Protein AF-A0A2W6CM42-F1 (afdb_monomer)

Solvent-accessible surface area (backbone atoms only — not comparable to full-atom values): 9107 Å² total; per-residue (Å²): 133,90,80,88,80,89,84,79,92,75,87,81,77,81,76,81,76,79,77,78,73,77,76,73,72,57,17,30,26,38,38,32,40,35,27,28,64,22,69,78,70,53,65,58,20,39,43,38,35,42,41,35,26,38,52,95,39,54,56,33,42,42,41,37,40,39,41,23,71,74,71,71,44,51,37,46,30,39,36,45,46,55,44,64,84,90,49,67,60,40,52,35,55,63,48,104,62,49,40,44,55,48,22,20,41,29,40,31,87,88,56,89,78,26,46,28,38,39,38,38,43,36,31,30,28,64,93,92,42,64,70,72,16,35,45,33,38,40,32,38,54,40,87,53,48,76,43,56,40,71,41,55,44,79,44,63,49,46,43,77,78,44,48,84,77,128

Sequence (166 aa):
MRRTGGSTRSRAAAAIATAVGLLLLAGCHYRGTGEVKSETGSGSAYFVFDLSCPTGGTVQDGTIDYVDRAAGVTLVGTASGPPPSPFTPPTCEPNSRGQGIFTGTYVSPSGPGNSGTFYLDVTPSSAGTMSGATFDLHLTGGPNDGYSNSGPVVLGSITPVGGPTS

Foldseek 3Di:
DDDDDDDDDDDPDPPPPPPPPPPPQFFWWKWWWFWDQAPVNPRIKTKTWTKIDGQVGQFIFTWMWIDDVVVPDTKIWTFGGFDDPPPDGFNSPLDVQGKTKTKTKIATPPDPQAIWMKIWIWTFHDPPDLPDIKIWIATDGGPCHGDIDIDRGPTIGMDTPTGPDD

Secondary structure (DSSP, 8-state):
---------------------------EEEEEEEEEE-TTSSSEEEEEEEEEE-TT-S--EEEEEEEETTTTEEEEEEE-SPPPTTS-S---S--TT--EEEEEEEE-TTSTT-EEEEEEEEEPPSTT-STT-EEEEEEESGGGTT-EEEEE-SEEEEEEEES---

Radius of gyration: 24.3 Å; Cα contacts (8 Å, |Δi|>4): 399; chains: 1; bounding box: 50×42×91 Å

Structure (mmCIF, N/CA/C/O backbone):
data_AF-A0A2W6CM42-F1
#
_entry.id   AF-A0A2W6CM42-F1
#
loop_
_atom_site.group_PDB
_atom_site.id
_atom_site.type_symbol
_atom_site.label_atom_id
_atom_site.label_alt_id
_atom_site.label_comp_id
_atom_site.label_asym_id
_atom_site.label_entity_id
_atom_site.label_seq_id
_atom_site.pdbx_PDB_ins_code
_atom_site.Cartn_x
_atom_site.Cartn_y
_atom_site.Cartn_z
_atom_site.occupancy
_atom_site.B_iso_or_equiv
_atom_site.auth_seq_id
_atom_site.auth_comp_id
_atom_site.auth_asym_id
_atom_site.auth_atom_id
_atom_site.pdbx_PDB_model_num
ATOM 1 N N . MET A 1 1 ? 34.512 21.646 -78.110 1.00 42.28 1 MET A N 1
ATOM 2 C CA . MET A 1 1 ? 35.160 21.469 -76.790 1.00 42.28 1 MET A CA 1
ATOM 3 C C . MET A 1 1 ? 34.226 22.000 -75.706 1.00 42.28 1 MET A C 1
ATOM 5 O O . MET A 1 1 ? 33.838 23.142 -75.857 1.00 42.28 1 MET A O 1
ATOM 9 N N . ARG A 1 2 ? 33.920 21.175 -74.677 1.00 44.00 2 ARG A N 1
ATOM 10 C CA . ARG A 1 2 ? 33.493 21.491 -73.277 1.00 44.00 2 ARG A CA 1
ATOM 11 C C . ARG A 1 2 ? 32.339 22.500 -73.044 1.00 44.00 2 ARG A C 1
ATOM 13 O O . ARG A 1 2 ? 32.347 23.567 -73.617 1.00 44.00 2 ARG A O 1
ATOM 20 N N . ARG A 1 3 ? 31.411 22.363 -72.088 1.00 38.75 3 ARG A N 1
ATOM 21 C CA . ARG A 1 3 ? 30.875 21.310 -71.196 1.00 38.75 3 ARG A CA 1
ATOM 22 C C . ARG A 1 3 ? 29.674 21.977 -70.470 1.00 38.75 3 ARG A C 1
ATOM 24 O O . ARG A 1 3 ? 29.823 23.079 -69.967 1.00 38.75 3 ARG A O 1
ATOM 31 N N . THR A 1 4 ? 28.527 21.300 -70.474 1.00 44.22 4 THR A N 1
ATOM 32 C CA . THR A 1 4 ? 27.439 21.186 -69.466 1.00 44.22 4 THR A CA 1
ATOM 33 C C . THR A 1 4 ? 27.416 22.002 -68.155 1.00 44.22 4 THR A C 1
ATOM 35 O O . THR A 1 4 ? 28.419 22.064 -67.451 1.00 44.22 4 THR A O 1
ATOM 38 N N . GLY A 1 5 ? 26.180 22.331 -67.728 1.00 38.41 5 GLY A N 1
ATOM 39 C CA . GLY A 1 5 ? 25.706 22.350 -66.324 1.00 38.41 5 GLY A CA 1
ATOM 40 C C . GLY A 1 5 ? 25.370 23.759 -65.817 1.00 38.41 5 GLY A C 1
ATOM 41 O O . GLY A 1 5 ? 26.255 24.590 -65.733 1.00 38.41 5 GLY A O 1
ATOM 42 N N . GLY A 1 6 ? 24.132 24.153 -65.502 1.00 48.31 6 GLY A N 1
ATOM 43 C CA . GLY A 1 6 ? 23.123 23.413 -64.749 1.00 48.31 6 GLY A CA 1
ATOM 44 C C . GLY A 1 6 ? 23.543 23.348 -63.281 1.00 48.31 6 GLY A C 1
ATOM 45 O O . GLY A 1 6 ? 24.180 22.374 -62.897 1.00 48.31 6 GLY A O 1
ATOM 46 N N . SER A 1 7 ? 23.224 24.359 -62.464 1.00 42.69 7 SER A N 1
ATOM 47 C CA . SER A 1 7 ? 23.267 24.182 -61.009 1.00 42.69 7 SER A CA 1
ATOM 48 C C . SER A 1 7 ? 22.045 24.793 -60.328 1.00 42.69 7 SER A C 1
ATOM 50 O O . SER A 1 7 ? 21.697 25.970 -60.435 1.00 42.69 7 SER A O 1
ATOM 52 N N . THR A 1 8 ? 21.337 23.869 -59.707 1.00 47.06 8 THR A N 1
ATOM 53 C CA . THR A 1 8 ? 20.071 23.975 -59.016 1.00 47.06 8 THR A CA 1
ATOM 54 C C . THR A 1 8 ? 20.285 24.631 -57.657 1.00 47.06 8 THR A C 1
ATOM 56 O O . THR A 1 8 ? 21.276 24.385 -56.972 1.00 47.06 8 THR A O 1
ATOM 59 N N . ARG A 1 9 ? 19.314 25.450 -57.249 1.00 50.44 9 ARG A N 1
ATOM 60 C CA . ARG A 1 9 ? 19.167 25.972 -55.886 1.00 50.44 9 ARG A CA 1
ATOM 61 C C . ARG A 1 9 ? 19.254 24.831 -54.871 1.00 50.44 9 ARG A C 1
ATOM 63 O O . ARG A 1 9 ? 18.546 23.844 -55.026 1.00 50.44 9 ARG A O 1
ATOM 70 N N . SER A 1 10 ? 20.007 25.015 -53.791 1.00 40.91 10 SER A N 1
ATOM 71 C CA . SER A 1 10 ? 19.742 24.360 -52.502 1.00 40.91 10 SER A CA 1
ATOM 72 C C . SER A 1 10 ? 20.439 25.138 -51.392 1.00 40.91 10 SER A C 1
ATOM 74 O O . SER A 1 10 ? 21.632 24.995 -51.150 1.00 40.91 10 SER A O 1
ATOM 76 N N . ARG A 1 11 ? 19.673 26.017 -50.737 1.00 44.53 11 ARG A N 1
ATOM 77 C CA . ARG A 1 11 ? 20.034 26.584 -49.437 1.00 44.53 11 ARG A CA 1
ATOM 78 C C . ARG A 1 11 ? 19.910 25.451 -48.422 1.00 44.53 11 ARG A C 1
ATOM 80 O O . ARG A 1 11 ? 18.802 25.126 -48.011 1.00 44.53 11 ARG A O 1
ATOM 87 N N . ALA A 1 12 ? 21.023 24.825 -48.062 1.00 40.50 12 ALA A N 1
ATOM 88 C CA . ALA A 1 12 ? 21.054 23.905 -46.936 1.00 40.50 12 ALA A CA 1
ATOM 89 C C . ALA A 1 12 ? 21.001 24.736 -45.646 1.00 40.50 12 ALA A C 1
ATOM 91 O O . ALA A 1 12 ? 22.011 25.259 -45.182 1.00 40.50 12 ALA A O 1
ATOM 92 N N . ALA A 1 13 ? 19.796 24.917 -45.106 1.00 45.00 13 ALA A N 1
ATOM 93 C CA . ALA A 1 13 ? 19.618 25.334 -43.727 1.00 45.00 13 ALA A CA 1
ATOM 94 C C . ALA A 1 13 ? 20.025 24.149 -42.844 1.00 45.00 13 ALA A C 1
ATOM 96 O O . ALA A 1 13 ? 19.337 23.130 -42.806 1.00 45.00 13 ALA A O 1
ATOM 97 N N . ALA A 1 14 ? 21.170 24.261 -42.175 1.00 43.84 14 ALA A N 1
ATOM 98 C CA . ALA A 1 14 ? 21.552 23.330 -41.126 1.00 43.84 14 ALA A CA 1
ATOM 99 C C . ALA A 1 14 ? 20.632 23.576 -39.922 1.00 43.84 14 ALA A C 1
ATOM 101 O O . ALA A 1 14 ? 20.874 24.464 -39.107 1.00 43.84 14 ALA A O 1
ATOM 102 N N . ALA A 1 15 ? 19.532 22.827 -39.847 1.00 45.91 15 ALA A N 1
ATOM 103 C CA . ALA A 1 15 ? 18.740 22.727 -38.635 1.00 45.91 15 ALA A CA 1
ATOM 104 C C . ALA A 1 15 ? 19.573 21.951 -37.609 1.00 45.91 15 ALA A C 1
ATOM 106 O O . ALA A 1 15 ? 19.723 20.734 -37.702 1.00 45.91 15 ALA A O 1
ATOM 107 N N . ILE A 1 16 ? 20.162 22.672 -36.656 1.00 46.16 16 ILE A N 1
ATOM 108 C CA . ILE A 1 16 ? 20.752 22.079 -35.460 1.00 46.16 16 ILE A CA 1
ATOM 109 C C . ILE A 1 16 ? 19.571 21.568 -34.635 1.00 46.16 16 ILE A C 1
ATOM 111 O O . ILE A 1 16 ? 18.938 22.321 -33.901 1.00 46.16 16 ILE A O 1
ATOM 115 N N . ALA A 1 17 ? 19.219 20.298 -34.826 1.00 45.97 17 ALA A N 1
ATOM 116 C CA . ALA A 1 17 ? 18.297 19.606 -33.947 1.00 45.97 17 ALA A CA 1
ATOM 117 C C . ALA A 1 17 ? 18.998 19.442 -32.595 1.00 45.97 17 ALA A C 1
ATOM 119 O O . ALA A 1 17 ? 19.840 18.563 -32.413 1.00 45.97 17 ALA A O 1
ATOM 120 N N . THR A 1 18 ? 18.683 20.322 -31.649 1.00 46.78 18 THR A N 1
ATOM 121 C CA . THR A 1 18 ? 18.937 20.088 -30.232 1.00 46.78 18 THR A CA 1
ATOM 122 C C . THR A 1 18 ? 18.107 18.880 -29.821 1.00 46.78 18 THR A C 1
ATOM 124 O O . THR A 1 18 ? 16.930 18.988 -29.483 1.00 46.78 18 THR A O 1
ATOM 127 N N . ALA A 1 19 ? 18.719 17.700 -29.892 1.00 42.38 19 ALA A N 1
ATOM 128 C CA . ALA A 1 19 ? 18.217 16.517 -29.223 1.00 42.38 19 ALA A CA 1
ATOM 129 C C . ALA A 1 19 ? 18.264 16.799 -27.717 1.00 42.38 19 ALA A C 1
ATOM 131 O O . ALA A 1 19 ? 19.287 16.608 -27.060 1.00 42.38 19 ALA A O 1
ATOM 132 N N . VAL A 1 20 ? 17.159 17.307 -27.172 1.00 44.00 20 VAL A N 1
ATOM 133 C CA . VAL A 1 20 ? 16.893 17.232 -25.739 1.00 44.00 20 VAL A CA 1
ATOM 134 C C . VAL A 1 20 ? 16.658 15.754 -25.464 1.00 44.00 20 VAL A C 1
ATOM 136 O O . VAL A 1 20 ? 15.548 15.245 -25.598 1.00 44.00 20 VAL A O 1
ATOM 139 N N . GLY A 1 21 ? 17.742 15.036 -25.179 1.00 37.75 21 GLY A N 1
ATOM 140 C CA . GLY A 1 21 ? 17.658 13.704 -24.616 1.00 37.75 21 GLY A CA 1
ATOM 141 C C . GLY A 1 21 ? 16.961 13.831 -23.271 1.00 37.75 21 GLY A C 1
ATOM 142 O O . GLY A 1 21 ? 17.582 14.245 -22.294 1.00 37.75 21 GLY A O 1
ATOM 143 N N . LEU A 1 22 ? 15.667 13.509 -23.224 1.00 39.09 22 LEU A N 1
ATOM 144 C CA . LEU A 1 22 ? 15.033 13.114 -21.978 1.00 39.09 22 LEU A CA 1
ATOM 145 C C . LEU A 1 22 ? 15.797 11.870 -21.511 1.00 39.09 22 LEU A C 1
ATOM 147 O O . LEU A 1 22 ? 15.548 10.763 -21.988 1.00 39.09 22 LEU A O 1
ATOM 151 N N . LEU A 1 23 ? 16.762 12.049 -20.606 1.00 38.97 23 LEU A N 1
ATOM 152 C CA . LEU A 1 23 ? 17.143 10.971 -19.707 1.00 38.97 23 LEU A CA 1
ATOM 153 C C . LEU A 1 23 ? 15.887 10.663 -18.891 1.00 38.97 23 LEU A C 1
ATOM 155 O O . LEU A 1 23 ? 15.603 11.322 -17.893 1.00 38.97 23 LEU A O 1
ATOM 159 N N . LEU A 1 24 ? 15.103 9.691 -19.352 1.00 42.91 24 LEU A N 1
ATOM 160 C CA . LEU A 1 24 ? 14.147 8.995 -18.509 1.00 42.91 24 LEU A CA 1
ATOM 161 C C . LEU A 1 24 ? 14.988 8.274 -17.453 1.00 42.91 24 LEU A C 1
ATOM 163 O O . LEU A 1 24 ? 15.493 7.180 -17.687 1.00 42.91 24 LEU A O 1
ATOM 167 N N . LEU A 1 25 ? 15.225 8.947 -16.326 1.00 47.25 25 LEU A N 1
ATOM 168 C CA . LEU A 1 25 ? 15.718 8.320 -15.107 1.00 47.25 25 LEU A CA 1
ATOM 169 C C . LEU A 1 25 ? 14.782 7.136 -14.841 1.00 47.25 25 LEU A C 1
ATOM 171 O O . LEU A 1 25 ? 13.587 7.339 -14.639 1.00 47.25 25 LEU A O 1
ATOM 175 N N . ALA A 1 26 ? 15.301 5.917 -14.975 1.00 56.34 26 ALA A N 1
ATOM 176 C CA . ALA A 1 26 ? 14.534 4.676 -15.015 1.00 56.34 26 ALA A CA 1
ATOM 177 C C . ALA A 1 26 ? 13.979 4.314 -13.626 1.00 56.34 26 ALA A C 1
ATOM 179 O O . ALA A 1 26 ? 14.453 3.385 -12.972 1.00 56.34 26 ALA A O 1
ATOM 180 N N . GLY A 1 27 ? 13.045 5.119 -13.126 1.00 62.38 27 GLY A N 1
ATOM 181 C CA . GLY A 1 27 ? 12.363 4.892 -11.861 1.00 62.38 27 GLY A CA 1
ATOM 182 C C . GLY A 1 27 ? 11.439 3.680 -11.910 1.00 62.38 27 GLY A C 1
ATOM 183 O O . GLY A 1 27 ? 11.038 3.235 -12.987 1.00 62.38 27 GLY A O 1
ATOM 184 N N . CYS A 1 28 ? 11.091 3.164 -10.734 1.00 73.50 28 CYS A N 1
ATOM 185 C CA . CYS A 1 28 ? 10.001 2.219 -10.605 1.00 73.50 28 CYS A CA 1
ATOM 186 C C . CYS A 1 28 ? 8.676 2.979 -10.640 1.00 73.50 28 CYS A C 1
ATOM 188 O O . CYS A 1 28 ? 8.521 4.036 -10.025 1.00 73.50 28 CYS A O 1
ATOM 190 N N . HIS A 1 29 ? 7.699 2.436 -11.349 1.00 82.25 29 HIS A N 1
ATOM 191 C CA . HIS A 1 29 ? 6.334 2.939 -11.310 1.00 82.25 29 HIS A CA 1
ATOM 192 C C . HIS A 1 29 ?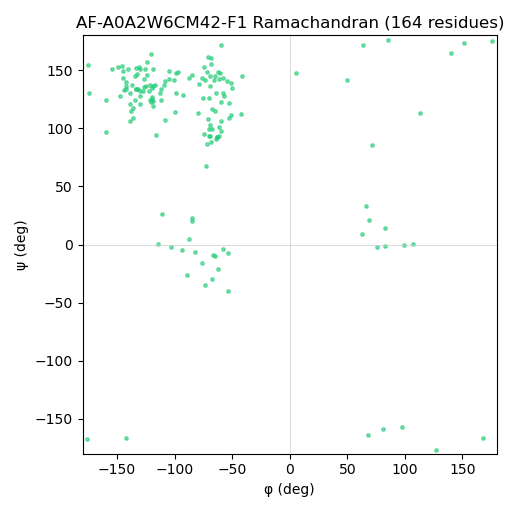 5.414 1.742 -11.184 1.00 82.25 29 HIS A C 1
ATOM 194 O O . HIS A 1 29 ? 5.499 0.845 -12.011 1.00 82.25 29 HIS A O 1
ATOM 200 N N . TYR A 1 30 ? 4.565 1.704 -10.166 1.00 84.81 30 TYR A N 1
ATOM 201 C CA . TYR A 1 30 ? 3.605 0.634 -9.948 1.00 84.81 30 TYR A CA 1
ATOM 202 C C . TYR A 1 30 ? 2.190 1.185 -9.930 1.00 84.81 30 TYR A C 1
ATOM 204 O O . TYR A 1 30 ? 1.897 2.194 -9.291 1.00 84.81 30 TYR A O 1
ATOM 212 N N . ARG A 1 31 ? 1.295 0.456 -10.588 1.00 88.69 31 ARG A N 1
ATOM 213 C CA . ARG A 1 31 ? -0.148 0.635 -10.459 1.00 88.69 31 ARG A CA 1
ATOM 214 C C . ARG A 1 31 ? -0.765 -0.637 -9.928 1.00 88.69 31 ARG A C 1
ATOM 216 O O . ARG A 1 31 ? -0.432 -1.724 -10.401 1.00 88.69 31 ARG A O 1
ATOM 223 N N . GLY A 1 32 ? -1.673 -0.491 -8.978 1.00 90.75 32 GLY A N 1
ATOM 224 C CA . GLY A 1 32 ? -2.398 -1.601 -8.393 1.00 90.75 32 GLY A CA 1
ATOM 225 C C . GLY A 1 32 ? -3.869 -1.283 -8.232 1.00 90.75 32 GLY A C 1
ATOM 226 O O . GLY A 1 32 ? -4.233 -0.200 -7.793 1.00 90.75 32 GLY A O 1
ATOM 227 N N . THR A 1 33 ? -4.719 -2.240 -8.570 1.00 93.62 33 THR A N 1
ATOM 228 C CA . THR A 1 33 ? -6.142 -2.228 -8.211 1.00 93.62 33 THR A CA 1
ATOM 229 C C . THR A 1 33 ? -6.534 -3.649 -7.880 1.00 93.62 33 THR A C 1
ATOM 231 O O . THR A 1 33 ? -6.167 -4.551 -8.635 1.00 93.62 33 THR A O 1
ATOM 234 N N . GLY A 1 34 ? -7.247 -3.881 -6.785 1.00 93.81 34 GLY A N 1
ATOM 235 C CA . GLY A 1 34 ? -7.645 -5.240 -6.464 1.00 93.81 34 GLY A CA 1
ATOM 236 C C . GLY A 1 34 ? -8.191 -5.463 -5.070 1.00 93.81 34 GLY A C 1
ATOM 237 O O . GLY A 1 34 ? -8.537 -4.532 -4.344 1.00 93.81 34 GLY A O 1
ATOM 238 N N . GLU A 1 35 ? -8.263 -6.743 -4.734 1.00 95.06 35 GLU A N 1
ATOM 239 C CA . GLU A 1 35 ? -8.725 -7.260 -3.459 1.00 95.06 35 GLU A CA 1
ATOM 240 C C . GLU A 1 35 ? -7.687 -8.197 -2.848 1.00 95.06 35 GLU A C 1
ATOM 242 O O . GLU A 1 35 ? -7.077 -9.014 -3.542 1.00 95.06 35 GLU A O 1
ATOM 247 N N . VAL A 1 36 ? -7.559 -8.130 -1.529 1.00 95.00 36 VAL A N 1
ATOM 248 C CA . VAL A 1 36 ? -6.956 -9.165 -0.683 1.00 95.00 36 VAL A CA 1
ATOM 249 C C . VAL A 1 36 ? -7.993 -9.638 0.329 1.00 95.00 36 VAL A C 1
ATOM 251 O O . VAL A 1 36 ? -9.007 -8.978 0.556 1.00 95.00 36 VAL A O 1
ATOM 254 N N . LYS A 1 37 ? -7.764 -10.786 0.966 1.00 96.69 37 LYS A N 1
ATOM 255 C CA . LYS A 1 37 ? -8.599 -11.200 2.100 1.00 96.69 37 LYS A CA 1
ATOM 256 C C . LYS A 1 37 ? -8.477 -10.166 3.231 1.00 96.69 37 LYS A C 1
ATOM 258 O O . LYS A 1 37 ? -7.398 -9.623 3.428 1.00 96.69 37 LYS A O 1
ATOM 263 N N . SER A 1 38 ? -9.563 -9.874 3.949 1.00 96.19 38 SER A N 1
ATOM 264 C CA . SER A 1 38 ? -9.502 -9.005 5.140 1.00 96.19 38 SER A CA 1
ATOM 265 C C . SER A 1 38 ? -8.576 -9.598 6.208 1.00 96.19 38 SER A C 1
ATOM 267 O O . SER A 1 38 ? -8.540 -10.823 6.374 1.00 96.19 38 SER A O 1
ATOM 269 N N . GLU A 1 39 ? -7.908 -8.728 6.970 1.00 94.19 39 GLU A N 1
ATOM 270 C CA . GLU A 1 39 ? -7.077 -9.088 8.134 1.00 94.19 39 GLU A CA 1
ATOM 271 C C . GLU A 1 39 ? -7.865 -9.937 9.141 1.00 94.19 39 GLU A C 1
ATOM 273 O O . GLU A 1 39 ? -7.392 -10.970 9.612 1.00 94.19 39 GLU A O 1
ATOM 278 N N . THR A 1 40 ? -9.139 -9.593 9.347 1.00 93.44 40 THR A N 1
ATOM 279 C CA . THR A 1 40 ? -10.059 -10.310 10.247 1.00 93.44 40 THR A CA 1
ATOM 280 C C . THR A 1 40 ? -10.405 -11.728 9.775 1.00 93.44 40 THR A C 1
ATOM 282 O O . THR A 1 40 ? -11.107 -12.480 10.456 1.00 93.44 40 THR A O 1
ATOM 285 N N . GLY A 1 41 ? -10.009 -12.084 8.551 1.00 90.62 41 GLY A N 1
ATOM 286 C CA . GLY A 1 41 ? -10.395 -13.312 7.872 1.00 90.62 41 GLY A CA 1
ATOM 287 C C . GLY A 1 41 ? -11.823 -13.310 7.313 1.00 90.62 41 GLY A C 1
ATOM 288 O O . GLY A 1 41 ? -12.198 -14.286 6.654 1.00 90.62 41 GLY A O 1
ATOM 289 N N . SER A 1 42 ? -12.597 -12.241 7.529 1.00 92.44 42 SER A N 1
ATOM 2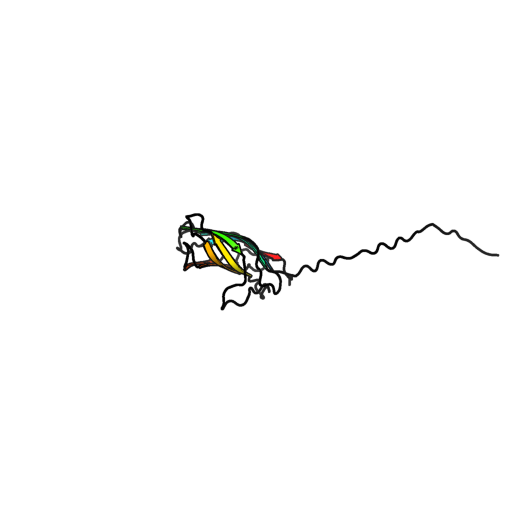90 C CA . SER A 1 42 ? -13.998 -12.123 7.113 1.00 92.44 42 SER A CA 1
ATOM 291 C C . SER A 1 42 ? -14.156 -11.137 5.954 1.00 92.44 42 SER A C 1
ATOM 293 O O . SER A 1 42 ? -14.079 -9.930 6.135 1.00 92.44 42 SER A O 1
ATOM 295 N N . GLY A 1 43 ? -14.422 -11.645 4.749 1.00 93.50 43 GLY A N 1
ATOM 296 C CA . GLY A 1 43 ? -14.584 -10.818 3.547 1.00 93.50 43 GLY A CA 1
ATOM 297 C C . GLY A 1 43 ? -13.260 -10.387 2.905 1.00 93.50 43 GLY A C 1
ATOM 298 O O . GLY A 1 43 ? -12.222 -11.025 3.105 1.00 93.50 43 GLY A O 1
ATOM 299 N N . SER A 1 44 ? -13.320 -9.314 2.115 1.00 96.12 44 SER A N 1
ATOM 300 C CA . SER A 1 44 ? -12.191 -8.764 1.356 1.00 96.12 44 SER A CA 1
ATOM 301 C C . SER A 1 44 ? -11.878 -7.333 1.784 1.00 96.12 44 SER A C 1
ATOM 303 O O . SER A 1 44 ? -12.781 -6.573 2.147 1.00 96.12 44 SER A O 1
ATOM 305 N N . ALA A 1 45 ? -10.610 -6.961 1.652 1.00 97.12 45 ALA A N 1
ATOM 306 C CA . ALA A 1 45 ? -10.159 -5.584 1.638 1.00 97.12 45 ALA A CA 1
ATOM 307 C C . ALA A 1 45 ? -9.794 -5.164 0.211 1.00 97.12 45 ALA A C 1
ATOM 309 O O . ALA A 1 45 ? -9.237 -5.953 -0.551 1.00 97.12 45 ALA A O 1
ATOM 310 N N . TYR A 1 46 ? -10.106 -3.922 -0.135 1.00 97.25 46 TYR A N 1
ATOM 311 C CA . TYR A 1 46 ? -9.927 -3.356 -1.467 1.00 97.25 46 TYR A CA 1
ATOM 312 C C . TYR A 1 46 ? -8.785 -2.350 -1.453 1.00 97.25 46 TYR A C 1
ATOM 314 O O . TYR A 1 46 ? -8.681 -1.554 -0.518 1.00 97.25 46 TYR A O 1
ATOM 322 N N . PHE A 1 47 ? -7.978 -2.345 -2.510 1.00 96.31 47 PHE A N 1
ATOM 323 C CA . PHE A 1 47 ? -6.896 -1.386 -2.693 1.00 96.31 47 PHE A CA 1
ATOM 324 C C . PHE A 1 47 ? -6.899 -0.792 -4.101 1.00 96.31 47 PHE A C 1
ATOM 326 O O . PHE A 1 47 ? -7.215 -1.463 -5.089 1.00 96.31 47 PHE A O 1
ATOM 333 N N . VAL A 1 48 ? -6.486 0.469 -4.187 1.00 96.56 48 VAL A N 1
ATOM 334 C CA . VAL A 1 48 ? -6.133 1.169 -5.423 1.00 96.56 48 VAL A CA 1
ATOM 335 C C . VAL A 1 48 ? -4.883 1.986 -5.137 1.00 96.56 48 VAL A C 1
ATOM 337 O O . VAL A 1 48 ? -4.846 2.707 -4.148 1.00 96.56 48 VAL A O 1
ATOM 340 N N . PHE A 1 49 ? -3.855 1.893 -5.971 1.00 94.00 49 PHE A N 1
ATOM 341 C CA . PHE A 1 49 ? -2.667 2.723 -5.826 1.00 94.00 49 PHE A CA 1
ATOM 342 C C . PHE A 1 49 ? -2.002 3.034 -7.166 1.00 94.00 49 PHE A C 1
ATOM 344 O O . PHE A 1 49 ? -2.064 2.256 -8.122 1.00 94.00 49 PHE A O 1
ATOM 351 N N . ASP A 1 50 ? -1.324 4.174 -7.201 1.00 92.06 50 ASP A N 1
ATOM 352 C CA . ASP A 1 50 ? -0.434 4.607 -8.274 1.00 92.06 50 ASP A CA 1
ATOM 353 C C . ASP A 1 50 ? 0.787 5.233 -7.588 1.00 92.06 50 ASP A C 1
ATOM 355 O O . ASP A 1 50 ? 0.663 6.281 -6.957 1.00 92.06 50 ASP A O 1
ATOM 359 N N . LEU A 1 51 ? 1.919 4.523 -7.601 1.00 88.25 51 LEU A N 1
ATOM 360 C CA . LEU A 1 51 ? 3.090 4.801 -6.767 1.00 88.25 51 LEU A CA 1
ATOM 361 C C . LEU A 1 51 ? 4.369 4.747 -7.593 1.00 88.25 51 LEU A C 1
ATOM 363 O O . LEU A 1 51 ? 4.601 3.807 -8.353 1.00 88.25 51 LEU A O 1
ATOM 367 N N . SER A 1 52 ? 5.228 5.739 -7.425 1.00 82.50 52 SER A N 1
ATOM 368 C CA . SER A 1 52 ? 6.437 5.915 -8.218 1.00 82.50 52 SER A CA 1
ATOM 369 C C . SER A 1 52 ? 7.647 6.225 -7.350 1.00 82.50 52 SER A C 1
ATOM 371 O O . SER A 1 52 ? 7.543 6.781 -6.253 1.00 82.50 52 SER A O 1
ATOM 373 N N . CYS A 1 53 ? 8.812 5.839 -7.854 1.00 75.50 53 CYS A N 1
ATOM 374 C CA . CYS A 1 53 ? 10.076 6.032 -7.181 1.00 75.50 53 CYS A CA 1
ATOM 375 C C . CYS A 1 53 ? 11.203 6.253 -8.216 1.00 75.50 53 CYS A C 1
ATOM 377 O O . CYS A 1 53 ? 11.347 5.458 -9.145 1.00 75.50 53 CYS A O 1
ATOM 379 N N . PRO A 1 54 ? 12.025 7.313 -8.123 1.00 66.69 54 PRO A N 1
ATOM 380 C CA . PRO A 1 54 ? 13.167 7.495 -9.013 1.00 66.69 54 PRO A CA 1
ATOM 381 C C . PRO A 1 54 ? 14.283 6.488 -8.693 1.00 66.69 54 PRO A C 1
ATOM 383 O O . PRO A 1 54 ? 14.484 6.117 -7.535 1.00 66.69 54 PRO A O 1
ATOM 386 N N . THR A 1 55 ? 15.056 6.067 -9.701 1.00 62.19 55 THR A N 1
ATOM 387 C CA . THR A 1 55 ? 16.232 5.194 -9.508 1.00 62.19 55 THR A CA 1
ATOM 388 C C . THR A 1 55 ? 17.219 5.834 -8.537 1.00 62.19 55 THR A C 1
ATOM 390 O O . THR A 1 55 ? 17.604 6.987 -8.730 1.00 62.19 55 THR A O 1
ATOM 393 N N . GLY A 1 56 ? 17.636 5.107 -7.497 1.00 52.72 56 GLY A N 1
ATOM 394 C CA . GLY A 1 56 ? 18.537 5.643 -6.466 1.00 52.72 56 GLY A CA 1
ATOM 395 C C . GLY A 1 56 ? 17.955 6.821 -5.670 1.00 52.72 56 GLY A C 1
ATOM 396 O O . GLY A 1 56 ? 18.67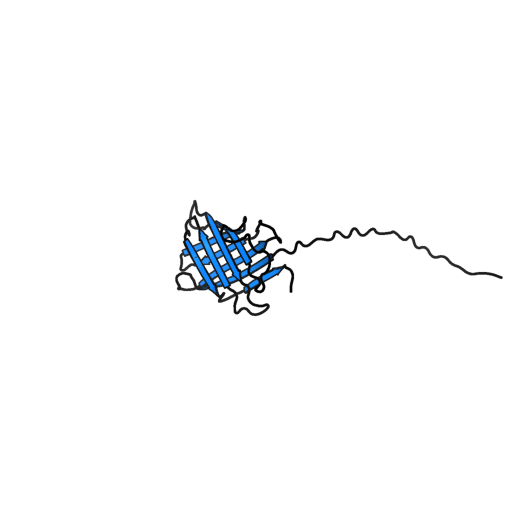9 7.476 -4.922 1.00 52.72 56 GLY A O 1
ATOM 397 N N . GLY A 1 57 ? 16.664 7.113 -5.847 1.00 53.84 57 GLY A N 1
ATOM 398 C CA . GLY A 1 57 ? 15.952 8.177 -5.164 1.00 53.84 57 GLY A CA 1
ATOM 399 C C . GLY A 1 57 ? 15.373 7.709 -3.835 1.00 53.84 57 GLY A C 1
ATOM 400 O O . GLY A 1 57 ? 14.885 6.593 -3.700 1.00 53.84 57 GLY A O 1
ATOM 401 N N . THR A 1 58 ? 15.395 8.598 -2.849 1.00 55.97 58 THR A N 1
ATOM 402 C CA . THR A 1 58 ? 14.740 8.416 -1.543 1.00 55.97 58 THR A CA 1
ATOM 403 C C . THR A 1 58 ? 13.333 9.012 -1.500 1.00 55.97 58 THR A C 1
ATOM 405 O O . THR A 1 58 ? 12.644 8.897 -0.488 1.00 55.97 58 THR A O 1
ATOM 408 N N . VAL A 1 59 ? 12.921 9.683 -2.579 1.00 60.66 59 VAL A N 1
ATOM 409 C CA . VAL A 1 59 ? 11.644 10.388 -2.681 1.00 60.66 59 VAL A CA 1
ATOM 410 C C . VAL A 1 59 ? 10.669 9.512 -3.440 1.00 60.66 59 VAL A C 1
ATOM 412 O O . VAL A 1 59 ? 10.861 9.247 -4.620 1.00 60.66 59 VAL A O 1
ATOM 415 N N . GLN A 1 60 ? 9.635 9.069 -2.748 1.00 74.62 60 GLN A N 1
ATOM 416 C CA . GLN A 1 60 ? 8.510 8.358 -3.332 1.00 74.62 60 GLN A CA 1
ATOM 417 C C . GLN A 1 60 ? 7.381 9.352 -3.576 1.00 74.62 60 GLN A C 1
ATOM 419 O O . GLN A 1 60 ? 7.249 10.317 -2.819 1.00 74.62 60 GLN A O 1
ATOM 424 N N . ASP A 1 61 ? 6.590 9.113 -4.612 1.00 82.81 61 ASP A N 1
ATOM 425 C CA . ASP A 1 61 ? 5.428 9.934 -4.940 1.00 82.81 61 ASP A CA 1
ATOM 426 C C . ASP A 1 61 ? 4.274 9.049 -5.408 1.00 82.81 61 ASP A C 1
ATOM 428 O O . ASP A 1 61 ? 4.494 7.974 -5.973 1.00 82.81 61 ASP A O 1
ATOM 432 N N . GLY A 1 62 ? 3.050 9.505 -5.178 1.00 88.12 62 GLY A N 1
ATOM 433 C CA . GLY A 1 62 ? 1.834 8.803 -5.553 1.00 88.12 62 GLY A CA 1
ATOM 434 C C . GLY A 1 62 ? 0.858 8.608 -4.401 1.00 88.12 62 GLY A C 1
ATOM 435 O O . GLY A 1 62 ? 1.070 9.075 -3.279 1.00 88.12 62 GLY A O 1
ATOM 436 N N . THR A 1 63 ? -0.234 7.912 -4.693 1.00 93.62 63 THR A N 1
ATOM 437 C CA . THR A 1 63 ? -1.378 7.772 -3.788 1.00 93.62 63 THR A CA 1
ATOM 438 C C . THR A 1 63 ? -1.813 6.326 -3.625 1.00 93.62 63 THR A C 1
ATOM 440 O O . THR A 1 63 ? -1.676 5.516 -4.544 1.00 93.62 63 THR A O 1
ATOM 443 N N . ILE A 1 64 ? -2.408 6.031 -2.474 1.00 94.62 64 ILE A N 1
ATOM 444 C CA . ILE A 1 64 ? -3.076 4.770 -2.164 1.00 94.62 64 ILE A CA 1
ATOM 445 C C . ILE A 1 64 ? -4.436 5.044 -1.521 1.00 94.62 64 ILE A C 1
ATOM 447 O O . ILE A 1 64 ? -4.531 5.811 -0.571 1.00 94.62 64 ILE A O 1
ATOM 451 N N . ASP A 1 65 ? -5.463 4.346 -1.984 1.00 95.88 65 ASP A N 1
ATOM 452 C CA . ASP A 1 65 ? -6.743 4.201 -1.305 1.00 95.88 65 ASP A CA 1
ATOM 453 C C . ASP A 1 65 ? -6.889 2.753 -0.843 1.00 95.88 65 ASP A C 1
ATOM 455 O O . ASP A 1 65 ? -6.637 1.812 -1.605 1.00 95.88 65 ASP A O 1
ATOM 459 N N . TYR A 1 66 ? -7.310 2.560 0.405 1.00 96.31 66 TYR A N 1
ATOM 460 C CA . TYR A 1 66 ? -7.501 1.229 0.969 1.00 96.31 66 TYR A CA 1
ATOM 461 C C . TYR A 1 66 ? -8.727 1.165 1.877 1.00 96.31 66 TYR A C 1
ATOM 463 O O . TYR A 1 66 ? -8.963 2.054 2.700 1.00 96.31 66 TYR A O 1
ATOM 471 N N . VAL A 1 67 ? -9.507 0.090 1.735 1.00 96.50 67 VAL A N 1
ATOM 472 C CA . VAL A 1 67 ? -10.742 -0.137 2.491 1.00 96.50 67 VAL A CA 1
ATOM 473 C C . VAL A 1 67 ? -10.837 -1.594 2.932 1.00 96.50 67 VAL A C 1
ATOM 475 O O . VAL A 1 67 ? -11.063 -2.481 2.113 1.00 96.50 67 VAL A O 1
ATOM 478 N N . ASP A 1 68 ? -10.792 -1.826 4.240 1.00 96.56 68 ASP A N 1
ATOM 479 C CA . ASP A 1 68 ? -11.171 -3.087 4.877 1.00 96.56 68 ASP A CA 1
ATOM 480 C C . ASP A 1 68 ? -12.380 -2.841 5.785 1.00 96.56 68 ASP A C 1
ATOM 482 O O . ASP A 1 68 ? -12.260 -2.432 6.941 1.00 96.56 68 ASP A O 1
ATOM 486 N N . ARG A 1 69 ? -13.582 -3.074 5.248 1.00 94.00 69 ARG A N 1
ATOM 487 C CA . ARG A 1 69 ? -14.827 -2.817 5.988 1.00 94.00 69 ARG A CA 1
ATOM 488 C C . ARG A 1 69 ? -15.017 -3.757 7.172 1.00 94.00 69 ARG A C 1
ATOM 490 O O . ARG A 1 69 ? -15.662 -3.357 8.136 1.00 94.00 69 ARG A O 1
ATOM 497 N N . ALA A 1 70 ? -14.498 -4.980 7.097 1.00 94.69 70 ALA A N 1
ATOM 498 C CA . ALA A 1 70 ? -14.640 -5.952 8.174 1.00 94.69 70 ALA A CA 1
ATOM 499 C C . ALA A 1 70 ? -13.741 -5.598 9.365 1.00 94.69 70 ALA A C 1
ATOM 501 O O . ALA A 1 70 ? -14.166 -5.752 10.507 1.00 94.69 70 ALA A O 1
ATOM 502 N N . ALA A 1 71 ? -12.557 -5.041 9.096 1.00 92.75 71 ALA A N 1
ATOM 503 C CA . ALA A 1 71 ? -11.677 -4.477 10.119 1.00 92.75 71 ALA A CA 1
ATOM 504 C C . ALA A 1 71 ? -12.045 -3.036 10.532 1.00 92.75 71 ALA A C 1
ATOM 506 O O . ALA A 1 71 ? -11.440 -2.486 11.447 1.00 92.75 71 ALA A O 1
ATOM 507 N N . GLY A 1 72 ? -13.006 -2.393 9.857 1.00 92.00 72 GLY A N 1
ATOM 508 C CA . GLY A 1 72 ? -13.346 -0.986 10.094 1.00 92.00 72 GLY A CA 1
ATOM 509 C C . GLY A 1 72 ? -12.263 0.005 9.646 1.00 92.00 72 GLY A C 1
ATOM 510 O O . GLY A 1 72 ? -12.253 1.145 10.105 1.00 92.00 72 GLY A O 1
ATOM 511 N N . VAL A 1 73 ? -11.366 -0.407 8.746 1.00 93.06 73 VAL A N 1
ATOM 512 C CA . VAL A 1 73 ? -10.242 0.401 8.264 1.00 93.06 73 VAL A CA 1
ATOM 513 C C . VAL A 1 73 ? -10.587 1.039 6.925 1.00 93.06 73 VAL A C 1
ATOM 515 O O . VAL A 1 73 ? -11.053 0.400 5.982 1.00 93.06 73 VAL A O 1
ATOM 518 N N . THR A 1 74 ? -10.354 2.339 6.821 1.00 93.00 74 THR A N 1
ATOM 519 C CA . THR A 1 74 ? -10.406 3.089 5.565 1.00 93.00 74 THR A CA 1
ATOM 520 C C . THR A 1 74 ? -9.327 4.150 5.613 1.00 93.00 74 THR A C 1
ATOM 522 O O . THR A 1 74 ? -9.211 4.857 6.615 1.00 93.00 74 THR A O 1
ATOM 525 N N . LEU A 1 75 ? -8.544 4.267 4.547 1.00 91.56 75 LEU A N 1
ATOM 526 C CA . LEU A 1 75 ? -7.508 5.282 4.450 1.00 91.56 75 LEU A CA 1
ATOM 527 C C . LEU A 1 75 ? -7.329 5.783 3.025 1.00 91.56 75 LEU A C 1
ATOM 529 O O . LEU A 1 75 ? -7.559 5.056 2.058 1.00 91.56 75 LEU A O 1
ATOM 533 N N . VAL A 1 76 ? -6.857 7.022 2.960 1.00 92.94 76 VAL A N 1
ATOM 534 C CA . VAL A 1 76 ? -6.267 7.651 1.782 1.00 92.94 76 VAL A CA 1
ATOM 535 C C . VAL A 1 76 ? -4.844 8.024 2.172 1.00 92.94 76 VAL A C 1
ATOM 537 O O . VAL A 1 76 ? -4.640 8.680 3.195 1.00 92.94 76 VAL A O 1
ATOM 540 N N . GLY A 1 77 ? -3.860 7.576 1.407 1.00 90.94 77 GLY A N 1
ATOM 541 C CA . GLY A 1 77 ? -2.448 7.783 1.680 1.00 90.94 77 GLY A CA 1
ATOM 542 C C . GLY A 1 77 ? -1.707 8.417 0.519 1.00 90.94 77 GLY A C 1
ATOM 543 O O . GLY A 1 77 ? -2.045 8.210 -0.644 1.00 90.94 77 GLY A O 1
ATOM 544 N N . THR A 1 78 ? -0.665 9.162 0.862 1.00 91.06 78 THR A N 1
ATOM 545 C CA . THR A 1 78 ? 0.283 9.756 -0.078 1.00 91.06 78 THR A CA 1
ATOM 546 C C . THR A 1 78 ? 1.669 9.234 0.256 1.00 91.06 78 THR A C 1
ATOM 548 O O . THR A 1 78 ? 2.120 9.372 1.398 1.00 91.06 78 THR A O 1
ATOM 551 N N . ALA A 1 79 ? 2.344 8.628 -0.721 1.00 85.62 79 ALA A N 1
ATOM 552 C CA . ALA A 1 79 ? 3.726 8.201 -0.555 1.00 85.62 79 ALA A CA 1
ATOM 553 C C . ALA A 1 79 ? 4.622 9.422 -0.347 1.00 85.62 79 ALA A C 1
ATOM 555 O O . ALA A 1 79 ? 4.523 10.418 -1.061 1.00 85.62 79 ALA A O 1
ATOM 556 N N . SER A 1 80 ? 5.461 9.369 0.682 1.00 77.19 80 SER A N 1
ATOM 557 C CA . SER A 1 80 ? 6.334 10.479 1.038 1.00 77.19 80 SER A CA 1
ATOM 558 C C . SER A 1 80 ? 7.498 9.980 1.884 1.00 77.19 80 SER A C 1
ATOM 560 O O . SER A 1 80 ? 7.291 9.418 2.960 1.00 77.19 80 SER A O 1
ATOM 562 N N . GLY A 1 81 ? 8.720 10.262 1.433 1.00 63.19 81 GLY A N 1
ATOM 563 C CA . GLY A 1 81 ? 9.949 10.000 2.183 1.00 63.19 81 GLY A CA 1
ATOM 564 C C . GLY A 1 81 ? 10.524 8.582 2.033 1.00 63.19 81 GLY A C 1
ATOM 565 O O . GLY A 1 81 ? 9.954 7.735 1.345 1.00 63.19 81 GLY A O 1
ATOM 566 N N . PRO A 1 82 ? 11.698 8.331 2.639 1.00 60.84 82 PRO A N 1
ATOM 567 C CA . PRO A 1 82 ? 12.341 7.021 2.622 1.00 60.84 82 PRO A CA 1
ATOM 568 C C . PRO A 1 82 ? 11.619 6.032 3.559 1.00 60.84 82 PRO A C 1
ATOM 570 O O . PRO A 1 82 ? 11.053 6.465 4.566 1.00 60.84 82 PRO A O 1
ATOM 573 N N . PRO A 1 83 ? 11.674 4.714 3.289 1.00 56.66 83 PRO A N 1
ATOM 574 C CA . PRO A 1 83 ? 11.141 3.711 4.195 1.00 56.66 83 PRO A CA 1
ATOM 575 C C . PRO A 1 83 ? 11.879 3.742 5.544 1.00 56.66 83 PRO A C 1
ATOM 577 O O . PRO A 1 83 ? 13.064 4.090 5.594 1.00 56.66 83 PRO A O 1
ATOM 580 N N . PRO A 1 84 ? 11.201 3.407 6.657 1.00 53.88 84 PRO A N 1
ATOM 581 C CA . PRO A 1 84 ? 11.814 3.392 7.976 1.00 53.88 84 PRO A CA 1
ATOM 582 C C . PRO A 1 84 ? 12.831 2.246 8.091 1.00 53.88 84 PRO A C 1
ATOM 584 O O . PRO A 1 84 ? 12.638 1.161 7.557 1.00 53.88 84 PRO A O 1
ATOM 587 N N . SER A 1 85 ? 13.917 2.464 8.834 1.00 48.56 85 SER A N 1
ATOM 588 C CA . SER A 1 85 ? 14.891 1.416 9.189 1.00 48.56 85 SER A CA 1
ATOM 589 C C . SER A 1 85 ? 14.208 0.259 9.953 1.00 48.56 85 SER A C 1
ATOM 591 O O . SER A 1 85 ? 13.324 0.544 10.764 1.00 48.56 85 SER A O 1
ATOM 593 N N . PRO A 1 86 ? 14.579 -1.028 9.759 1.00 54.50 86 PRO A N 1
ATOM 594 C CA . PRO A 1 86 ? 15.747 -1.555 9.039 1.00 54.50 86 PRO A CA 1
ATOM 595 C C . PRO A 1 86 ? 15.521 -1.756 7.539 1.00 54.50 86 PRO A C 1
ATOM 597 O O . PRO A 1 86 ? 16.398 -2.298 6.861 1.00 54.50 86 PRO A O 1
ATOM 600 N N . PHE A 1 87 ? 14.362 -1.354 7.014 1.00 50.59 87 PHE A N 1
ATOM 601 C CA . PHE A 1 87 ? 14.085 -1.483 5.595 1.00 50.59 87 PHE A CA 1
ATOM 602 C C . PHE A 1 87 ? 15.056 -0.570 4.848 1.00 50.59 87 PHE A C 1
ATOM 604 O O . PHE A 1 87 ? 15.103 0.644 5.045 1.00 50.59 87 PHE A O 1
ATOM 611 N N . THR A 1 88 ? 15.927 -1.195 4.059 1.00 47.31 88 THR A N 1
ATOM 612 C CA . THR A 1 88 ? 16.870 -0.500 3.182 1.00 47.31 88 THR A CA 1
ATOM 613 C C . THR A 1 88 ? 16.048 0.457 2.302 1.00 47.31 88 THR A C 1
ATOM 615 O O . THR A 1 88 ? 14.928 0.073 1.945 1.00 47.31 88 THR A O 1
ATOM 618 N N . PRO A 1 89 ? 16.521 1.695 2.009 1.00 48.00 89 PRO A N 1
ATOM 619 C CA . PRO A 1 89 ? 15.805 2.669 1.172 1.00 48.00 89 PRO A CA 1
ATOM 620 C C . PRO A 1 89 ? 15.170 1.972 -0.022 1.00 48.00 89 PRO A C 1
ATOM 622 O O . PRO A 1 89 ? 15.773 1.001 -0.493 1.00 48.00 89 PRO A O 1
ATOM 625 N N . PRO A 1 90 ? 13.976 2.423 -0.463 1.00 50.16 90 PRO A N 1
ATOM 626 C CA . PRO A 1 90 ? 13.116 1.587 -1.283 1.00 50.16 90 PRO A CA 1
ATOM 627 C C . PRO A 1 90 ? 13.983 1.109 -2.434 1.00 50.16 90 PRO A C 1
ATOM 629 O O . PRO A 1 90 ? 14.640 1.920 -3.092 1.00 50.16 90 PRO A O 1
ATOM 632 N N . THR A 1 91 ? 14.122 -0.207 -2.590 1.00 51.62 91 THR A N 1
ATOM 633 C CA . THR A 1 91 ? 14.831 -0.717 -3.752 1.00 51.62 91 THR A CA 1
ATOM 634 C C . THR A 1 91 ? 13.884 -0.455 -4.910 1.00 51.62 91 THR A C 1
ATOM 636 O O . THR A 1 91 ? 13.070 -1.272 -5.305 1.00 51.62 91 THR A O 1
ATOM 639 N N . CYS A 1 92 ? 13.996 0.760 -5.446 1.00 51.38 92 CYS A N 1
ATOM 640 C CA . CYS A 1 92 ? 13.530 1.169 -6.760 1.00 51.38 92 CYS A CA 1
ATOM 641 C C . CYS A 1 92 ? 14.174 0.318 -7.863 1.00 51.38 92 CYS A C 1
ATOM 643 O O . CYS A 1 92 ? 13.923 0.526 -9.044 1.00 51.38 92 CYS A O 1
ATOM 645 N N . GLU A 1 93 ? 15.084 -0.573 -7.483 1.00 49.22 93 GLU A N 1
ATOM 646 C CA . GLU A 1 93 ? 15.604 -1.629 -8.309 1.00 49.22 93 GLU A CA 1
ATOM 647 C C . GLU A 1 93 ? 14.576 -2.757 -8.306 1.00 49.22 93 GLU A C 1
ATOM 649 O O . GLU A 1 93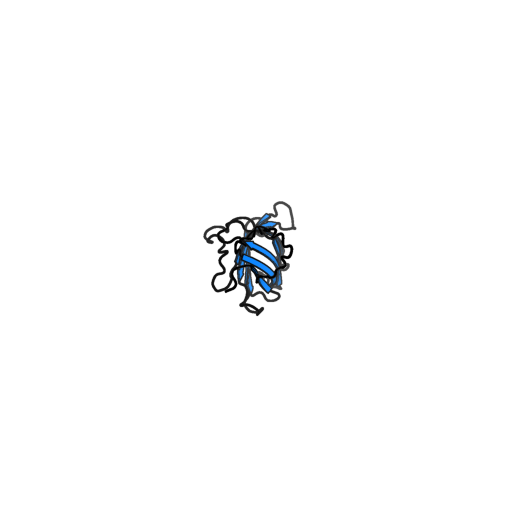 ? 14.378 -3.380 -7.260 1.00 49.22 93 GLU A O 1
ATOM 654 N N . PRO A 1 94 ? 13.922 -3.052 -9.443 1.00 46.94 94 PRO A N 1
ATOM 655 C CA . PRO A 1 94 ? 13.225 -4.315 -9.570 1.00 46.94 94 PRO A CA 1
ATOM 656 C C . PRO A 1 94 ? 14.236 -5.408 -9.227 1.00 46.94 94 PRO A C 1
ATOM 658 O O . PRO A 1 94 ? 15.176 -5.673 -9.979 1.00 46.94 94 PRO A O 1
ATOM 661 N N . ASN A 1 95 ? 14.070 -6.048 -8.070 1.00 50.25 95 ASN A N 1
ATOM 662 C CA . ASN A 1 95 ? 14.731 -7.320 -7.849 1.00 50.25 95 ASN A CA 1
ATOM 663 C C . ASN A 1 95 ? 14.231 -8.297 -8.931 1.00 50.25 95 ASN A C 1
ATOM 665 O O . ASN A 1 95 ? 13.302 -7.997 -9.681 1.00 50.25 95 ASN A O 1
ATOM 669 N N . SER A 1 96 ? 14.818 -9.485 -9.043 1.00 47.38 96 SER A N 1
ATOM 670 C CA . SER A 1 96 ? 14.428 -10.475 -10.070 1.00 47.38 96 SER A CA 1
ATOM 671 C C . SER A 1 96 ? 12.925 -10.835 -10.112 1.00 47.38 96 SER A C 1
ATOM 673 O O . SER A 1 96 ? 12.499 -11.544 -11.020 1.00 47.38 96 SER A O 1
ATOM 675 N N . ARG A 1 97 ? 12.121 -10.359 -9.148 1.00 54.94 97 ARG A N 1
ATOM 676 C CA . ARG A 1 97 ? 10.671 -10.553 -9.027 1.00 54.94 97 ARG A CA 1
ATOM 677 C C . ARG A 1 97 ? 9.850 -9.264 -9.175 1.00 54.94 97 ARG A C 1
ATOM 679 O O . ARG A 1 97 ? 8.632 -9.329 -9.077 1.00 54.94 97 ARG A O 1
ATOM 686 N N . GLY A 1 98 ? 10.488 -8.116 -9.410 1.00 69.00 98 GLY A N 1
ATOM 687 C CA . GLY A 1 98 ? 9.815 -6.828 -9.577 1.00 69.00 98 GLY A CA 1
ATOM 688 C C . GLY A 1 98 ? 9.125 -6.324 -8.311 1.00 69.00 98 GLY A C 1
ATOM 689 O O . GLY A 1 98 ? 8.066 -5.731 -8.422 1.00 69.00 98 GLY A O 1
ATOM 690 N N . GLN A 1 99 ? 9.659 -6.595 -7.119 1.00 77.50 99 GLN A N 1
ATOM 691 C CA . GLN A 1 99 ? 9.089 -6.090 -5.862 1.00 77.50 99 GLN A CA 1
ATOM 692 C C . GLN A 1 99 ? 9.166 -4.554 -5.774 1.00 77.50 99 GLN A C 1
ATOM 694 O O . GLN A 1 99 ? 10.144 -3.951 -6.222 1.00 77.50 99 GLN A O 1
ATOM 699 N N . GLY A 1 100 ? 8.157 -3.925 -5.169 1.00 79.38 100 GLY A N 1
ATOM 700 C CA . GLY A 1 100 ? 8.122 -2.499 -4.849 1.00 79.38 100 GLY A CA 1
ATOM 701 C C . GLY A 1 100 ? 7.795 -2.282 -3.373 1.00 79.38 100 GLY A C 1
ATOM 702 O O . GLY A 1 100 ? 6.850 -2.869 -2.859 1.00 79.38 100 GLY A O 1
ATOM 703 N N . ILE A 1 101 ? 8.567 -1.432 -2.697 1.00 83.06 101 ILE A N 1
ATOM 704 C CA . ILE A 1 101 ? 8.355 -1.079 -1.288 1.00 83.06 101 ILE A CA 1
ATOM 705 C C . ILE A 1 101 ? 8.103 0.421 -1.202 1.00 83.06 101 ILE A C 1
ATOM 707 O O . ILE A 1 101 ? 8.917 1.211 -1.683 1.00 83.06 101 ILE A O 1
ATOM 711 N N . PHE A 1 102 ? 6.997 0.799 -0.565 1.00 84.88 102 PHE A N 1
ATOM 712 C CA . PHE A 1 102 ? 6.538 2.171 -0.446 1.00 84.88 102 PHE A CA 1
ATOM 713 C C . PHE A 1 102 ? 6.187 2.560 0.982 1.00 84.88 102 PHE A C 1
ATOM 715 O O . PHE A 1 102 ? 5.743 1.743 1.784 1.00 84.88 102 PHE A O 1
ATOM 722 N N . THR A 1 103 ? 6.341 3.840 1.289 1.00 87.06 103 THR A N 1
ATOM 723 C CA . THR A 1 103 ? 6.001 4.435 2.574 1.00 87.06 103 THR A CA 1
ATOM 724 C C . THR A 1 103 ? 5.479 5.840 2.405 1.00 87.06 103 THR A C 1
ATOM 726 O O . THR A 1 103 ? 5.905 6.588 1.523 1.00 87.06 103 T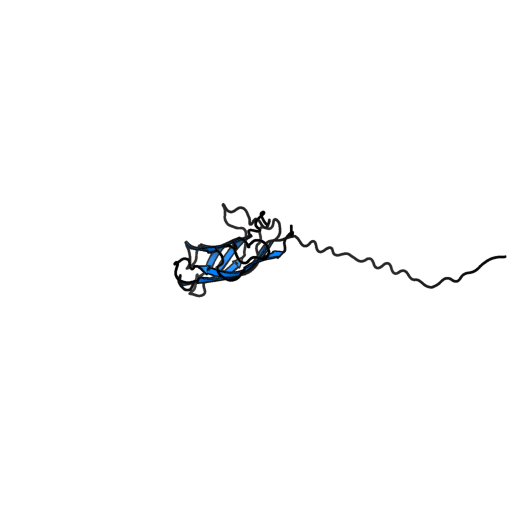HR A O 1
ATOM 729 N N . GLY A 1 104 ? 4.591 6.235 3.300 1.00 88.00 104 GLY A N 1
ATOM 730 C CA . GLY A 1 104 ? 4.047 7.575 3.281 1.00 88.00 104 GLY A CA 1
ATOM 731 C C . GLY A 1 104 ? 3.119 7.839 4.437 1.00 88.00 104 GLY A C 1
ATOM 732 O O . GLY A 1 104 ? 3.054 7.070 5.392 1.00 88.00 104 GLY A O 1
ATOM 733 N N . THR A 1 105 ? 2.391 8.938 4.340 1.00 90.75 105 THR A N 1
ATOM 734 C CA . THR A 1 105 ? 1.393 9.306 5.343 1.00 90.75 105 THR A CA 1
ATOM 735 C C . THR A 1 105 ? 0.011 8.899 4.866 1.00 90.75 105 THR A C 1
ATOM 737 O O . THR A 1 105 ? -0.264 8.908 3.668 1.00 90.75 105 THR A O 1
ATOM 740 N N . TYR A 1 106 ? -0.864 8.527 5.791 1.00 90.75 106 TYR A N 1
ATOM 741 C CA . TYR A 1 106 ? -2.270 8.285 5.496 1.00 90.75 106 TYR A CA 1
ATOM 742 C C . TYR A 1 106 ? -3.158 9.153 6.369 1.00 90.75 106 TYR A C 1
ATOM 744 O O . TYR A 1 106 ? -2.748 9.565 7.451 1.00 90.75 106 TYR A O 1
ATOM 752 N N . VAL A 1 107 ? -4.382 9.391 5.908 1.00 89.44 107 VAL A N 1
ATOM 753 C CA . VAL A 1 107 ? -5.483 9.953 6.687 1.00 89.44 107 VAL A CA 1
ATOM 754 C C . VAL A 1 107 ? -6.639 8.961 6.719 1.00 89.44 107 VAL A C 1
ATOM 756 O O . VAL A 1 107 ? -7.016 8.387 5.697 1.00 89.44 107 VAL A O 1
ATOM 759 N N . SER A 1 108 ? -7.211 8.755 7.901 1.00 83.00 108 SER A N 1
ATOM 760 C CA . SER A 1 108 ? -8.462 8.022 8.070 1.00 83.00 108 SER A CA 1
ATOM 761 C C . SER A 1 108 ? -9.645 9.004 8.045 1.00 83.00 108 SER A C 1
ATOM 763 O O . SER A 1 108 ? -9.647 9.965 8.819 1.00 83.00 108 SER A O 1
ATOM 765 N N . PRO A 1 109 ? -10.692 8.791 7.229 1.00 76.19 109 PRO A N 1
ATOM 766 C CA . PRO A 1 109 ? -11.834 9.708 7.168 1.00 76.19 109 PRO A CA 1
ATOM 767 C C . PRO A 1 109 ? -12.661 9.787 8.466 1.00 76.19 109 PRO A C 1
ATOM 769 O O . PRO A 1 109 ? -13.536 10.641 8.584 1.00 76.19 109 PRO A O 1
ATOM 772 N N . SER A 1 110 ? -12.429 8.903 9.441 1.00 64.62 110 SER A N 1
ATOM 773 C CA . SER A 1 110 ? -13.315 8.696 10.594 1.00 64.62 110 SER A CA 1
ATOM 774 C C . SER A 1 110 ? -13.117 9.637 11.810 1.00 64.62 110 SER A C 1
ATOM 776 O O . SER A 1 110 ? -13.560 9.285 12.899 1.00 64.62 110 SER A O 1
ATOM 778 N N . GLY A 1 111 ? -12.494 10.827 11.687 1.00 52.38 111 GLY A N 1
ATOM 779 C CA . GLY A 1 111 ? -12.234 11.739 12.831 1.00 52.38 111 GLY A CA 1
ATOM 780 C C . GLY A 1 111 ? -11.001 12.679 12.746 1.00 52.38 111 GLY A C 1
ATOM 781 O O . GLY A 1 111 ? -10.235 12.617 11.790 1.00 52.38 111 GLY A O 1
ATOM 782 N N . PRO A 1 112 ? -10.807 13.613 13.705 1.00 43.03 112 PRO A N 1
ATOM 783 C CA . PRO A 1 112 ? -9.636 14.504 13.778 1.00 43.03 112 PRO A CA 1
ATOM 784 C C . PRO A 1 112 ? -8.436 13.857 14.503 1.00 43.03 112 PRO A C 1
ATOM 786 O O . PRO A 1 112 ? -8.617 13.121 15.466 1.00 43.03 112 PRO A O 1
ATOM 789 N N . GLY A 1 113 ? -7.201 14.166 14.078 1.00 59.84 113 GLY A N 1
ATOM 790 C CA . GLY A 1 113 ? -5.982 13.469 14.547 1.00 59.84 113 GLY A CA 1
ATOM 791 C C . GLY A 1 113 ? -5.703 12.156 13.802 1.00 59.84 113 GLY A C 1
ATOM 792 O O . GLY A 1 113 ? -4.884 11.347 14.223 1.00 59.84 113 GLY A O 1
ATOM 793 N N . ASN A 1 114 ? -6.384 11.961 12.674 1.00 73.75 114 ASN A N 1
ATOM 794 C CA . ASN A 1 114 ? -6.513 10.688 11.983 1.00 73.75 114 ASN A CA 1
ATOM 795 C C . ASN A 1 114 ? -5.388 10.3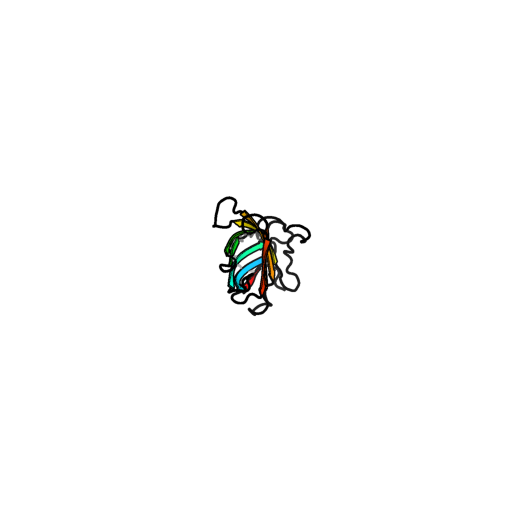27 11.017 1.00 73.75 114 ASN A C 1
ATOM 797 O O . ASN A 1 114 ? -5.601 9.548 10.086 1.00 73.75 114 ASN A O 1
ATOM 801 N N . SER A 1 115 ? -4.210 10.908 11.201 1.00 87.69 115 SER A N 1
ATOM 802 C CA . SER A 1 115 ? -3.079 10.628 10.331 1.00 87.69 115 SER A CA 1
ATOM 803 C C . SER A 1 115 ? -2.113 9.639 10.955 1.00 87.69 115 SER A C 1
ATOM 805 O O . SER A 1 115 ? -1.814 9.729 12.145 1.00 87.69 115 SER A O 1
ATOM 807 N N . GLY A 1 116 ? -1.571 8.757 10.130 1.00 89.75 116 GLY A N 1
ATOM 808 C CA . GLY A 1 116 ? -0.474 7.875 10.499 1.00 89.75 116 GLY A CA 1
ATOM 809 C C . GLY A 1 116 ? 0.491 7.694 9.336 1.00 89.75 116 GLY A C 1
ATOM 810 O O . GLY A 1 116 ? 0.446 8.430 8.349 1.00 89.75 116 GLY A O 1
ATOM 811 N N . THR A 1 117 ? 1.364 6.708 9.460 1.00 90.81 117 THR A N 1
ATOM 812 C CA . THR A 1 117 ? 2.294 6.279 8.416 1.00 90.81 117 THR A CA 1
ATOM 813 C C . THR A 1 117 ? 1.851 4.922 7.892 1.00 90.81 117 THR A C 1
ATOM 815 O O . THR A 1 117 ? 1.487 4.049 8.681 1.00 90.81 117 THR A O 1
ATOM 818 N N . PHE A 1 118 ? 1.883 4.742 6.576 1.00 91.50 118 PHE A N 1
ATOM 819 C CA . PHE A 1 118 ? 1.729 3.432 5.958 1.00 91.50 118 PHE A CA 1
ATOM 820 C C . PHE A 1 118 ? 3.078 2.918 5.459 1.00 91.50 118 PHE A C 1
ATOM 822 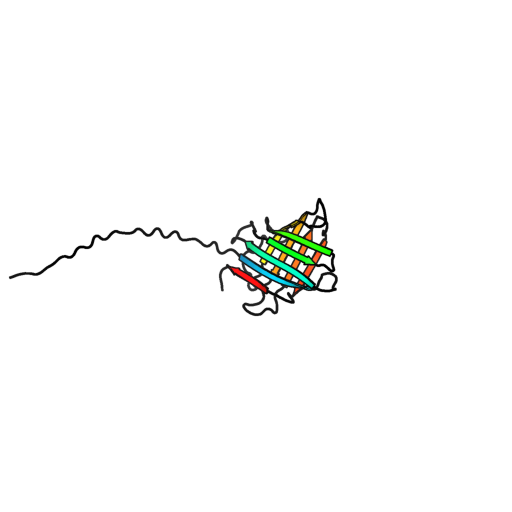O O . PHE A 1 118 ? 3.944 3.690 5.036 1.00 91.50 118 PHE A O 1
ATOM 829 N N . TYR A 1 119 ? 3.211 1.602 5.477 1.00 90.12 119 TYR A N 1
ATOM 830 C CA . TYR A 1 119 ? 4.228 0.841 4.776 1.00 90.12 119 TYR A CA 1
ATOM 831 C C . TYR A 1 119 ? 3.521 -0.152 3.863 1.00 90.12 119 TYR A C 1
ATOM 833 O O . TYR A 1 119 ? 2.587 -0.823 4.294 1.00 90.12 119 TYR A O 1
ATOM 841 N N . LEU A 1 120 ? 3.944 -0.210 2.609 1.00 90.19 120 LEU A N 1
ATOM 842 C CA . LEU A 1 120 ? 3.364 -1.056 1.585 1.00 90.19 120 LEU A CA 1
ATOM 843 C C . LEU A 1 120 ? 4.475 -1.833 0.881 1.00 90.19 120 LEU A C 1
ATOM 845 O O . LEU A 1 120 ? 5.339 -1.231 0.253 1.00 90.19 120 LEU A O 1
ATOM 849 N N . ASP A 1 121 ? 4.410 -3.155 0.922 1.00 88.75 121 ASP A N 1
ATOM 850 C CA . ASP A 1 121 ? 5.235 -4.050 0.115 1.00 88.75 121 ASP A CA 1
ATOM 851 C C . ASP A 1 121 ? 4.342 -4.755 -0.910 1.00 88.75 121 ASP A C 1
ATOM 853 O O . ASP A 1 121 ? 3.314 -5.357 -0.582 1.00 88.75 121 ASP A O 1
ATOM 857 N N . VAL A 1 122 ? 4.704 -4.625 -2.182 1.00 87.88 122 VAL A N 1
ATOM 858 C CA . VAL A 1 122 ? 3.980 -5.224 -3.295 1.00 87.88 122 VAL A CA 1
ATOM 859 C C . VAL A 1 122 ? 4.913 -6.052 -4.152 1.00 87.88 122 VAL A C 1
ATOM 861 O O . VAL A 1 122 ? 5.995 -5.619 -4.542 1.00 87.88 122 VAL A O 1
ATOM 864 N N . THR A 1 123 ? 4.458 -7.244 -4.518 1.00 86.19 123 THR A N 1
ATOM 865 C CA . THR A 1 123 ? 5.121 -8.058 -5.537 1.00 86.19 123 THR A CA 1
ATOM 866 C C . THR A 1 123 ? 4.139 -8.259 -6.686 1.00 86.19 123 THR A C 1
ATOM 868 O O . THR A 1 123 ? 3.055 -8.801 -6.460 1.00 86.19 123 THR A O 1
ATOM 871 N N . PRO A 1 124 ? 4.454 -7.809 -7.911 1.00 81.75 124 PRO A N 1
ATOM 872 C CA . PRO A 1 124 ? 3.667 -8.132 -9.080 1.00 81.75 124 PRO A CA 1
ATOM 873 C C . PRO A 1 124 ? 3.820 -9.620 -9.374 1.00 81.75 124 PRO A C 1
ATOM 875 O O . PRO A 1 124 ? 4.815 -10.266 -9.044 1.00 81.75 124 PRO A O 1
ATOM 878 N N . SER A 1 125 ? 2.833 -10.178 -10.045 1.00 76.31 125 SER A N 1
ATOM 879 C CA . SER A 1 125 ? 2.990 -11.493 -10.636 1.00 76.31 125 SER A CA 1
ATOM 880 C C . SER A 1 125 ? 3.947 -11.444 -11.832 1.00 76.31 125 SER A C 1
ATOM 882 O O . SER A 1 125 ? 4.188 -10.389 -12.427 1.00 76.31 125 SER A O 1
ATOM 884 N N . SER A 1 126 ? 4.480 -12.604 -12.228 1.00 63.53 126 SER A N 1
ATOM 885 C CA . SER A 1 126 ? 5.201 -12.733 -13.498 1.00 63.53 126 SER A CA 1
ATOM 886 C C . SER A 1 126 ? 4.361 -12.171 -14.647 1.00 63.53 126 SER A C 1
ATOM 888 O O . SER A 1 126 ? 3.146 -12.383 -14.686 1.00 63.53 126 SER A O 1
ATOM 890 N N . ALA A 1 127 ? 5.016 -11.455 -15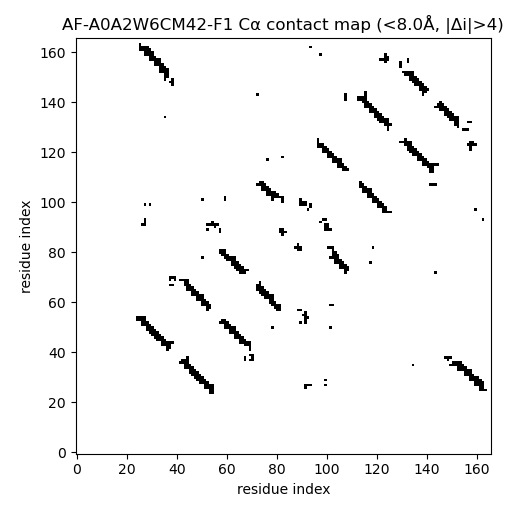.567 1.00 52.72 127 ALA A N 1
ATOM 891 C CA . ALA A 1 127 ? 4.375 -10.698 -16.637 1.00 52.72 127 ALA A CA 1
ATOM 892 C C . ALA A 1 127 ? 3.214 -11.472 -17.295 1.00 52.72 127 ALA A C 1
ATOM 894 O O . ALA A 1 127 ? 3.420 -12.480 -17.968 1.00 52.72 127 ALA A O 1
ATOM 895 N N . GLY A 1 128 ? 1.987 -10.982 -17.092 1.00 44.88 128 GLY A N 1
ATOM 896 C CA . GLY A 1 128 ? 0.791 -11.459 -17.791 1.00 44.88 128 GLY A CA 1
ATOM 897 C C . GLY A 1 128 ? -0.104 -12.461 -17.052 1.00 44.88 128 GLY A C 1
ATOM 898 O O . GLY A 1 128 ? -1.138 -12.828 -17.605 1.00 44.88 128 GLY A O 1
ATOM 899 N N . THR A 1 129 ? 0.206 -12.884 -15.821 1.00 47.12 129 THR A N 1
ATOM 900 C CA . THR A 1 129 ? -0.678 -13.797 -15.062 1.00 47.12 129 THR A CA 1
ATOM 901 C C . THR A 1 129 ? -1.170 -13.162 -13.770 1.00 47.12 129 THR A C 1
ATOM 903 O O . THR A 1 129 ? -0.351 -12.821 -12.946 1.00 47.12 129 THR A O 1
ATOM 906 N N . MET A 1 130 ? -2.480 -13.047 -13.520 1.00 51.31 130 MET A N 1
ATOM 907 C CA . MET A 1 130 ? -3.017 -12.485 -12.256 1.00 51.31 130 MET A CA 1
ATOM 908 C C . MET A 1 130 ? -2.641 -13.301 -11.000 1.00 51.31 130 MET A C 1
ATOM 910 O O . MET A 1 130 ? -2.670 -12.791 -9.887 1.00 51.31 130 MET A O 1
ATOM 914 N N . SER A 1 131 ? -2.278 -14.576 -11.170 1.00 57.06 131 SER A N 1
ATOM 915 C CA . SER A 1 131 ? -1.861 -15.450 -10.074 1.00 57.06 131 SER A CA 1
ATOM 916 C C . SER A 1 131 ? -0.441 -15.109 -9.614 1.00 57.06 131 SER A C 1
ATOM 918 O O . SER A 1 131 ? 0.486 -15.093 -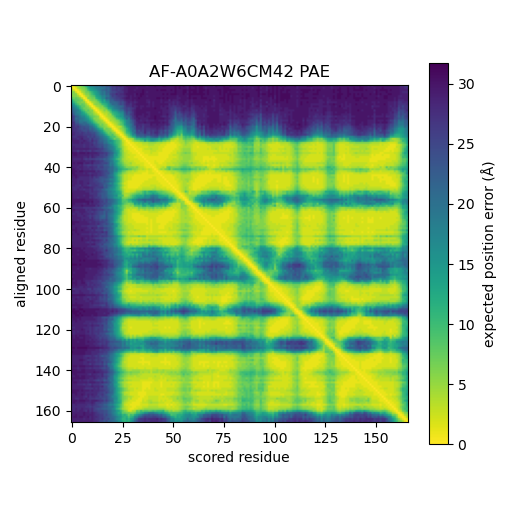10.423 1.00 57.06 131 SER A O 1
ATOM 920 N N . GLY A 1 132 ? -0.278 -14.856 -8.312 1.00 71.31 132 GLY A N 1
ATOM 921 C CA . GLY A 1 132 ? 1.028 -14.703 -7.665 1.00 71.31 132 GLY A CA 1
ATOM 922 C C . GLY A 1 132 ? 1.413 -13.280 -7.256 1.00 71.31 132 GLY A C 1
ATOM 923 O O . GLY A 1 132 ? 2.495 -13.118 -6.703 1.00 71.31 132 GLY A O 1
ATOM 924 N N . ALA A 1 133 ? 0.561 -12.274 -7.487 1.00 86.50 133 ALA A N 1
ATOM 925 C CA . ALA A 1 133 ? 0.787 -10.944 -6.928 1.00 86.50 133 ALA A CA 1
ATOM 926 C C . ALA A 1 133 ? 0.491 -10.932 -5.418 1.00 86.50 133 ALA A C 1
ATOM 928 O O . ALA A 1 133 ? -0.479 -11.553 -4.972 1.00 86.50 133 ALA A O 1
ATOM 929 N N . THR A 1 134 ? 1.296 -10.211 -4.641 1.00 90.81 134 THR A N 1
ATOM 930 C CA . THR A 1 134 ? 1.109 -10.042 -3.192 1.00 90.81 134 THR A CA 1
ATOM 931 C C . THR A 1 134 ? 1.016 -8.570 -2.827 1.00 90.81 134 THR A C 1
ATOM 933 O O . THR A 1 134 ? 1.666 -7.722 -3.441 1.00 90.81 134 THR A O 1
ATOM 936 N N . PHE A 1 135 ? 0.204 -8.291 -1.815 1.00 92.75 135 PHE A N 1
ATOM 937 C CA . PHE A 1 135 ? 0.002 -6.971 -1.236 1.00 92.75 135 PHE A CA 1
ATOM 938 C C . PHE A 1 135 ? 0.154 -7.096 0.277 1.00 92.75 135 PHE A C 1
ATOM 940 O O . PHE A 1 135 ? -0.483 -7.961 0.881 1.00 92.75 135 PHE A O 1
ATOM 947 N N . ASP A 1 136 ? 1.002 -6.256 0.860 1.00 93.94 136 ASP A N 1
ATOM 948 C CA . ASP A 1 136 ? 1.292 -6.242 2.288 1.00 93.94 136 ASP A CA 1
ATOM 949 C C . ASP A 1 136 ? 1.312 -4.803 2.810 1.00 93.94 136 ASP A C 1
ATOM 951 O O . ASP A 1 136 ? 2.199 -4.018 2.477 1.00 93.94 136 ASP A O 1
ATOM 955 N N . LEU A 1 137 ? 0.299 -4.444 3.595 1.00 95.25 137 LEU A N 1
ATOM 956 C CA . LEU A 1 137 ? 0.101 -3.112 4.153 1.00 95.25 137 LEU A CA 1
ATOM 957 C C . LEU A 1 137 ? 0.267 -3.150 5.671 1.00 95.25 137 LEU A C 1
ATOM 959 O O . LEU A 1 137 ? -0.411 -3.924 6.338 1.00 95.25 137 LEU A O 1
ATOM 963 N N . HIS A 1 138 ? 1.069 -2.240 6.218 1.00 94.38 138 HIS A N 1
ATOM 964 C CA . HIS A 1 138 ? 1.214 -2.003 7.658 1.00 94.38 138 HIS A CA 1
ATOM 965 C C . HIS A 1 138 ? 0.941 -0.539 7.976 1.00 94.38 138 HIS A C 1
ATOM 967 O O . HIS A 1 138 ? 1.436 0.353 7.284 1.00 94.38 138 HIS A O 1
ATOM 973 N N . LEU A 1 139 ? 0.182 -0.283 9.039 1.00 92.94 139 LEU A N 1
ATOM 974 C CA . LEU A 1 139 ? -0.165 1.059 9.496 1.00 92.94 139 LEU A CA 1
ATOM 975 C C . LEU A 1 139 ? 0.407 1.316 10.887 1.00 92.94 139 LEU A C 1
ATOM 977 O O . LEU A 1 139 ? 0.329 0.478 11.784 1.00 92.94 139 LEU A O 1
ATOM 981 N N . THR A 1 140 ? 0.963 2.510 11.066 1.00 91.12 140 THR A N 1
ATOM 982 C CA . THR A 1 140 ? 1.510 2.970 12.345 1.00 91.12 140 THR A CA 1
ATOM 983 C C . THR A 1 140 ? 1.058 4.390 12.653 1.00 91.12 140 THR A C 1
ATOM 985 O O . THR A 1 140 ? 0.911 5.217 11.751 1.00 91.12 140 THR A O 1
ATOM 988 N N . GLY A 1 141 ? 0.838 4.689 13.930 1.00 88.75 141 GLY A N 1
ATOM 989 C CA . GLY A 1 141 ? 0.247 5.945 14.382 1.00 88.75 141 GLY A CA 1
ATOM 990 C C . GLY A 1 141 ? -1.197 6.145 13.905 1.00 88.75 141 GLY A C 1
ATOM 991 O O . GLY A 1 141 ? -1.718 5.400 13.075 1.00 88.75 141 GLY A O 1
ATOM 992 N N . GLY A 1 142 ? -1.853 7.181 14.425 1.00 88.25 142 GLY A N 1
ATOM 993 C CA . GLY A 1 142 ? -3.249 7.469 14.100 1.00 88.25 142 GLY A CA 1
ATOM 994 C C . GLY A 1 142 ? -4.232 6.412 14.640 1.00 88.25 142 GLY A C 1
ATOM 995 O O . GLY A 1 142 ? -3.892 5.636 15.530 1.00 88.25 142 GLY A O 1
ATOM 996 N N . PRO A 1 143 ? -5.477 6.386 14.136 1.00 88.25 143 PRO A N 1
ATOM 997 C CA . PRO A 1 143 ? -6.555 5.540 14.656 1.00 88.25 143 PRO A CA 1
ATOM 998 C C . PRO A 1 143 ? -6.441 4.065 14.258 1.00 88.25 143 PRO A C 1
ATOM 1000 O O . PRO A 1 143 ? -7.103 3.234 14.869 1.00 88.25 143 PRO A O 1
ATOM 1003 N N . ASN A 1 144 ? -5.622 3.744 13.251 1.00 90.00 144 ASN A N 1
ATOM 1004 C CA . ASN A 1 144 ? -5.409 2.378 12.768 1.00 90.00 144 ASN A CA 1
ATOM 1005 C C . ASN A 1 144 ? -3.991 1.877 13.107 1.00 90.00 144 ASN A C 1
ATOM 1007 O O . ASN A 1 144 ? -3.437 1.059 12.376 1.00 90.00 144 ASN A O 1
ATOM 1011 N N . ASP A 1 145 ? -3.375 2.405 14.170 1.00 91.38 145 ASP A N 1
ATOM 1012 C CA . ASP A 1 145 ? -2.045 1.982 14.621 1.00 91.38 145 ASP A CA 1
ATOM 1013 C C . ASP A 1 145 ? -2.011 0.476 14.927 1.00 91.38 145 ASP A C 1
ATOM 1015 O O . ASP A 1 145 ? -2.878 -0.046 15.631 1.00 91.38 145 ASP A O 1
ATOM 1019 N N . GLY A 1 146 ? -1.016 -0.224 14.379 1.00 90.94 146 GLY A N 1
ATOM 1020 C CA . GLY A 1 146 ? -0.849 -1.670 14.533 1.00 90.94 146 GLY A CA 1
ATOM 1021 C C . GLY A 1 146 ? -1.687 -2.523 13.576 1.00 90.94 146 GLY A C 1
ATOM 1022 O O . GLY A 1 146 ? -1.571 -3.748 13.611 1.00 90.94 146 GLY A O 1
ATOM 1023 N N . TYR A 1 147 ? -2.503 -1.918 12.707 1.00 94.44 147 TYR A N 1
ATOM 1024 C CA . TYR A 1 147 ? -3.195 -2.661 11.656 1.00 94.44 147 TYR A CA 1
ATOM 1025 C C . TYR A 1 147 ? -2.205 -3.164 10.600 1.00 94.44 147 TYR A C 1
ATOM 1027 O O . TYR A 1 147 ? -1.351 -2.411 10.127 1.00 94.44 147 TYR A O 1
ATOM 1035 N N . SER A 1 148 ? -2.369 -4.416 10.176 1.00 96.62 148 SER A N 1
ATOM 1036 C CA . SER A 1 148 ? -1.618 -4.981 9.056 1.00 96.62 148 SER A CA 1
ATOM 1037 C C . SER A 1 148 ? -2.501 -5.896 8.220 1.00 96.62 148 SER A C 1
ATOM 1039 O O . SER A 1 148 ? -3.284 -6.647 8.784 1.00 96.62 148 SER A O 1
ATOM 1041 N N . ASN A 1 149 ? -2.386 -5.868 6.896 1.00 97.06 149 ASN A N 1
ATOM 1042 C CA . ASN A 1 149 ? -3.050 -6.847 6.043 1.00 97.06 149 ASN A CA 1
ATOM 1043 C C . ASN A 1 149 ? -2.124 -7.292 4.917 1.00 97.06 149 ASN A C 1
ATOM 1045 O O . ASN A 1 149 ? -1.690 -6.477 4.103 1.00 97.06 149 ASN A O 1
ATOM 1049 N N . SER A 1 150 ? -1.855 -8.594 4.879 1.00 94.50 150 SER A N 1
ATOM 1050 C CA . SER A 1 150 ? -0.911 -9.219 3.963 1.00 94.50 150 SER A CA 1
ATOM 1051 C C . SER A 1 150 ? -1.545 -10.436 3.312 1.00 94.50 150 SER A C 1
ATOM 1053 O O . SER A 1 150 ? -2.159 -11.276 3.978 1.00 94.50 150 SER A O 1
ATOM 1055 N N . GLY A 1 151 ? -1.395 -10.558 1.998 1.00 93.12 151 GLY A N 1
ATOM 1056 C CA . GLY A 1 151 ? -1.880 -11.735 1.302 1.00 93.12 151 GLY A CA 1
ATOM 1057 C C . GLY A 1 151 ? -1.742 -11.689 -0.213 1.00 93.12 151 GLY A C 1
ATOM 1058 O O . GLY A 1 151 ? -1.334 -10.680 -0.798 1.00 93.12 151 GLY A O 1
ATOM 1059 N N . PRO A 1 152 ? -2.089 -12.806 -0.874 1.00 92.88 152 PRO A N 1
ATOM 1060 C CA . PRO A 1 152 ? -2.204 -12.833 -2.318 1.00 92.88 152 PRO A CA 1
ATOM 1061 C C . PRO A 1 152 ? -3.365 -11.945 -2.768 1.00 92.88 152 PRO A C 1
ATOM 1063 O O . PRO A 1 152 ? -4.437 -11.941 -2.155 1.00 92.88 152 PRO A O 1
ATOM 1066 N N . VAL A 1 153 ? -3.166 -11.246 -3.881 1.00 91.88 153 VAL A N 1
ATOM 1067 C CA . VAL A 1 153 ? -4.238 -10.523 -4.567 1.00 91.88 153 VAL A CA 1
ATOM 1068 C C . VAL A 1 153 ? -5.220 -11.553 -5.132 1.00 91.88 153 VAL A C 1
ATOM 1070 O O . VAL A 1 153 ? -4.850 -12.383 -5.963 1.00 91.88 153 VAL A O 1
ATOM 1073 N N . VAL A 1 154 ? -6.465 -11.533 -4.651 1.00 90.06 154 VAL A N 1
ATOM 1074 C CA . VAL A 1 154 ? -7.514 -12.494 -5.041 1.00 90.06 154 VAL A CA 1
ATOM 1075 C C . VAL A 1 154 ? -8.311 -12.029 -6.261 1.00 90.06 154 VAL A C 1
ATOM 1077 O O . VAL A 1 154 ? -8.823 -12.858 -7.012 1.00 90.06 154 VAL A O 1
ATOM 1080 N N . LEU A 1 155 ? -8.380 -10.715 -6.482 1.00 87.69 155 LEU A N 1
ATOM 1081 C CA . LEU A 1 155 ? -8.972 -10.084 -7.660 1.00 87.69 155 LEU A CA 1
ATOM 1082 C C . LEU A 1 155 ? -8.170 -8.830 -8.017 1.00 87.69 155 LEU A C 1
ATOM 1084 O O . LEU A 1 155 ? -7.740 -8.116 -7.119 1.00 87.69 155 LEU A O 1
ATOM 1088 N N . GLY A 1 156 ? -7.997 -8.538 -9.307 1.00 88.06 156 GLY A N 1
ATOM 1089 C CA . GLY A 1 156 ? -7.275 -7.353 -9.780 1.00 88.06 156 GLY A CA 1
ATOM 1090 C C . GLY A 1 156 ? -5.818 -7.628 -10.162 1.00 88.06 156 GLY A C 1
ATOM 1091 O O . GLY A 1 156 ? -5.463 -8.747 -10.533 1.00 88.06 156 GLY A O 1
ATOM 1092 N N . SER A 1 157 ? -4.978 -6.594 -10.140 1.00 87.38 157 SER A N 1
ATOM 1093 C CA . SER A 1 157 ? -3.589 -6.662 -10.602 1.00 87.38 157 SER A CA 1
ATOM 1094 C C . SER A 1 157 ? -2.693 -5.631 -9.930 1.00 87.38 157 SER A C 1
ATOM 1096 O O . SER A 1 157 ? -3.136 -4.521 -9.641 1.00 87.38 157 SER A O 1
ATOM 1098 N N . ILE A 1 158 ? -1.411 -5.972 -9.808 1.00 87.06 158 ILE A N 1
ATOM 1099 C CA . ILE A 1 158 ? -0.314 -5.047 -9.520 1.00 87.06 158 ILE A CA 1
ATOM 1100 C C . ILE A 1 158 ? 0.662 -5.138 -10.688 1.00 87.06 158 ILE A C 1
ATOM 1102 O O . ILE A 1 158 ? 1.138 -6.226 -11.011 1.00 87.06 158 ILE A O 1
ATOM 1106 N N . THR A 1 159 ? 0.937 -4.014 -11.341 1.00 83.44 159 THR A N 1
ATOM 1107 C CA . THR A 1 159 ? 1.763 -3.960 -12.550 1.00 83.44 159 THR A CA 1
ATOM 1108 C C . THR A 1 159 ? 2.844 -2.894 -12.433 1.00 83.44 159 THR A C 1
ATOM 1110 O O . THR A 1 159 ? 2.505 -1.748 -12.119 1.00 83.44 159 THR A O 1
ATOM 1113 N N . PRO A 1 160 ? 4.107 -3.213 -12.758 1.00 78.12 160 PRO A N 1
ATOM 1114 C CA . PRO A 1 160 ? 5.101 -2.192 -13.039 1.00 78.12 160 PRO A CA 1
ATOM 1115 C C . PRO A 1 160 ? 4.767 -1.506 -14.380 1.00 78.12 160 PRO A C 1
ATOM 1117 O O . PRO A 1 160 ? 4.576 -2.167 -15.399 1.00 78.12 160 PRO A O 1
ATOM 1120 N N . VAL A 1 161 ? 4.658 -0.179 -14.376 1.00 72.25 161 VAL A N 1
ATOM 1121 C CA . VAL A 1 161 ? 4.280 0.690 -15.511 1.00 72.25 161 VAL A CA 1
ATOM 1122 C C . VAL A 1 161 ? 5.506 1.394 -16.121 1.00 72.25 161 VAL A C 1
ATOM 1124 O O . VAL A 1 161 ? 5.408 2.073 -17.141 1.00 72.25 161 VAL A O 1
ATOM 1127 N N . GLY A 1 162 ? 6.691 1.181 -15.547 1.00 56.97 162 GLY A N 1
ATOM 1128 C CA . GLY A 1 162 ? 7.968 1.708 -16.019 1.00 56.97 162 GLY A CA 1
ATOM 1129 C C . GLY A 1 162 ? 9.137 1.176 -15.184 1.00 56.97 162 GLY A C 1
ATOM 1130 O O . GLY A 1 162 ? 8.949 0.771 -14.037 1.00 56.97 162 GLY A O 1
ATOM 1131 N N . GLY A 1 163 ? 10.321 1.133 -15.798 1.00 51.19 163 GLY A N 1
ATOM 1132 C CA . GLY A 1 163 ? 11.552 0.527 -15.274 1.00 51.19 163 GLY A CA 1
ATOM 1133 C C . GLY A 1 163 ? 12.296 -0.207 -16.400 1.00 51.19 163 GLY A C 1
ATOM 1134 O O . GLY A 1 163 ? 11.699 -0.411 -17.461 1.00 51.19 163 GLY A O 1
ATOM 1135 N N . PRO A 1 164 ? 13.582 -0.577 -16.247 1.00 39.66 164 PRO A N 1
ATOM 1136 C CA . PRO A 1 164 ? 14.261 -1.383 -17.255 1.00 39.66 164 PRO A CA 1
ATOM 1137 C C . PRO A 1 164 ? 13.508 -2.709 -17.402 1.00 39.66 164 PRO A C 1
ATOM 1139 O O . PRO A 1 164 ? 13.541 -3.566 -16.521 1.00 39.66 164 PRO A O 1
ATOM 1142 N N . THR A 1 165 ? 12.785 -2.852 -18.511 1.00 39.09 165 THR A N 1
ATOM 1143 C CA . THR A 1 165 ? 12.284 -4.143 -18.969 1.00 39.09 165 THR A CA 1
ATOM 1144 C C . THR A 1 165 ? 13.506 -5.019 -19.192 1.00 39.09 165 THR A C 1
ATOM 1146 O O . THR A 1 165 ? 14.409 -4.617 -19.930 1.00 39.09 165 THR A O 1
ATOM 1149 N N . SER A 1 166 ? 13.561 -6.159 -18.509 1.00 39.34 166 SER A N 1
ATOM 1150 C CA . SER A 1 166 ? 14.545 -7.197 -18.825 1.00 39.34 166 SER A CA 1
ATOM 1151 C C . SER A 1 166 ? 14.385 -7.650 -20.272 1.00 39.34 166 SER A C 1
ATOM 1153 O O . SER A 1 166 ? 13.228 -7.665 -20.756 1.00 39.34 166 SER A O 1
#

Mean predicted aligned error: 12.41 Å

pLDDT: mean 73.49, std 20.58, range [37.75, 97.25]

Nearest PDB structures (foldseek):
  3oba-assembly1_B  TM=2.278E-01  e=4.068E+00  Kluyveromyces lactis